Protein AF-A0A163HWD5-F1 (afdb_monomer_lite)

Structure (mmCIF, N/CA/C/O backbone):
data_AF-A0A163HWD5-F1
#
_entry.id   AF-A0A163HWD5-F1
#
loop_
_atom_site.group_PDB
_atom_site.id
_atom_site.type_symbol
_atom_site.label_atom_id
_atom_site.label_alt_id
_atom_site.label_comp_id
_atom_site.label_asym_id
_atom_site.label_entity_id
_atom_site.label_seq_id
_atom_site.pdbx_PDB_ins_code
_atom_site.Cartn_x
_atom_site.Cartn_y
_atom_site.Cartn_z
_atom_site.occupancy
_atom_site.B_iso_or_equiv
_atom_site.auth_seq_id
_atom_site.auth_comp_id
_atom_site.auth_asym_id
_atom_site.auth_atom_id
_atom_site.pdbx_PDB_model_num
ATOM 1 N N . MET A 1 1 ? 15.297 6.500 -14.686 1.00 64.69 1 MET A N 1
ATOM 2 C CA . MET A 1 1 ? 14.589 5.647 -13.718 1.00 64.69 1 MET A CA 1
ATOM 3 C C . MET A 1 1 ? 13.324 6.379 -13.311 1.00 64.69 1 MET A C 1
ATOM 5 O O . MET A 1 1 ? 13.388 7.573 -13.050 1.00 64.69 1 MET A O 1
ATOM 9 N N . THR A 1 2 ? 12.176 5.716 -13.345 1.00 70.69 2 THR A N 1
ATOM 10 C CA . THR A 1 2 ? 10.914 6.309 -12.884 1.00 70.69 2 THR A CA 1
ATOM 11 C C . THR A 1 2 ? 10.579 5.680 -11.541 1.00 70.69 2 THR A C 1
ATOM 13 O O . THR A 1 2 ? 10.682 4.465 -11.404 1.00 70.69 2 THR A O 1
ATOM 16 N N . THR A 1 3 ? 10.207 6.498 -10.564 1.00 83.88 3 THR A N 1
ATOM 17 C CA . THR A 1 3 ? 9.698 6.046 -9.265 1.00 83.88 3 THR A CA 1
ATOM 18 C C . THR A 1 3 ? 8.352 6.705 -9.025 1.00 83.88 3 THR A C 1
ATOM 20 O O . THR A 1 3 ? 8.144 7.859 -9.408 1.00 83.88 3 THR A O 1
ATOM 23 N N . ALA A 1 4 ? 7.437 5.996 -8.385 1.00 90.00 4 ALA A N 1
ATOM 24 C CA . ALA A 1 4 ? 6.153 6.561 -8.002 1.00 90.00 4 ALA A CA 1
ATOM 25 C C . ALA A 1 4 ? 5.852 6.217 -6.550 1.00 90.00 4 ALA A C 1
ATOM 27 O O . ALA A 1 4 ? 6.206 5.141 -6.090 1.00 90.00 4 ALA A O 1
ATOM 28 N N . THR A 1 5 ? 5.200 7.118 -5.839 1.00 92.56 5 THR A N 1
ATOM 29 C CA . THR A 1 5 ? 4.862 6.964 -4.431 1.00 92.56 5 THR A CA 1
ATOM 30 C C . THR A 1 5 ? 3.348 6.938 -4.301 1.00 92.56 5 THR A C 1
ATOM 32 O O . THR A 1 5 ? 2.638 7.788 -4.848 1.00 92.56 5 THR A O 1
ATOM 35 N N . LEU A 1 6 ? 2.850 5.944 -3.577 1.00 92.69 6 LEU A N 1
ATOM 36 C CA . LEU A 1 6 ? 1.472 5.860 -3.124 1.00 92.69 6 LEU A CA 1
ATOM 37 C C . LEU A 1 6 ? 1.414 6.265 -1.649 1.00 92.69 6 LEU A C 1
ATOM 39 O O . LEU A 1 6 ? 2.290 5.899 -0.865 1.00 92.69 6 LEU A O 1
ATOM 43 N N . LEU A 1 7 ? 0.365 6.980 -1.262 1.00 95.00 7 LEU A N 1
ATOM 44 C CA . LEU A 1 7 ? 0.040 7.265 0.129 1.00 95.00 7 LEU A CA 1
ATOM 45 C C . LEU A 1 7 ? -1.011 6.268 0.608 1.00 95.00 7 LEU A C 1
ATOM 47 O O . LEU A 1 7 ? -2.091 6.178 0.019 1.00 95.00 7 LEU A O 1
ATOM 51 N N . VAL A 1 8 ? -0.712 5.544 1.684 1.00 93.62 8 VAL A N 1
ATOM 52 C CA . VAL A 1 8 ? -1.658 4.651 2.356 1.00 93.62 8 VAL A CA 1
ATOM 53 C C . VAL A 1 8 ? -2.157 5.330 3.624 1.00 93.62 8 VAL A C 1
ATOM 55 O O . VAL A 1 8 ? -1.387 5.618 4.539 1.00 93.62 8 VAL A O 1
ATOM 58 N N . THR A 1 9 ? -3.455 5.602 3.664 1.00 91.75 9 THR A N 1
ATOM 59 C CA . THR A 1 9 ? -4.135 6.281 4.774 1.00 91.75 9 THR A CA 1
ATOM 60 C C . THR A 1 9 ? -4.899 5.313 5.669 1.00 91.75 9 THR A C 1
ATOM 62 O O . THR A 1 9 ? -5.069 5.588 6.855 1.00 91.75 9 THR A O 1
ATOM 65 N N . ASP A 1 10 ? -5.312 4.159 5.139 1.00 91.25 10 ASP A N 1
ATOM 66 C CA . ASP A 1 10 ? -5.922 3.086 5.926 1.00 91.25 10 ASP A CA 1
ATOM 67 C C . ASP A 1 10 ? -4.844 2.169 6.519 1.00 91.25 10 ASP A C 1
ATOM 69 O O . ASP A 1 10 ? -4.636 1.026 6.114 1.00 91.25 10 ASP A O 1
ATOM 73 N N . VAL A 1 11 ? -4.102 2.719 7.476 1.00 91.81 11 VAL A N 1
ATOM 74 C CA . VAL A 1 11 ? -2.973 2.029 8.114 1.00 91.81 11 VAL A CA 1
ATOM 75 C C . VAL A 1 11 ? -3.394 0.900 9.059 1.00 91.81 11 VAL A C 1
ATOM 77 O O . VAL A 1 11 ? -2.577 0.040 9.369 1.00 91.81 11 VAL A O 1
ATOM 80 N N . GLU A 1 12 ? -4.661 0.824 9.477 1.00 90.75 12 GLU A N 1
ATOM 81 C CA . GLU A 1 12 ? -5.161 -0.312 10.272 1.00 90.75 12 GLU A CA 1
ATOM 82 C C . GLU A 1 12 ? -5.215 -1.616 9.459 1.00 90.75 12 GLU A C 1
ATOM 84 O O . GLU A 1 12 ? -5.108 -2.704 10.037 1.00 90.75 12 GLU A O 1
ATOM 89 N N . ASN A 1 13 ? -5.346 -1.490 8.133 1.00 91.62 13 ASN A N 1
ATOM 90 C CA . ASN A 1 13 ? -5.358 -2.580 7.157 1.00 91.62 13 ASN A CA 1
ATOM 91 C C . ASN A 1 13 ? -4.086 -2.590 6.289 1.00 91.62 13 ASN A C 1
ATOM 93 O O . ASN A 1 13 ? -4.083 -3.156 5.194 1.00 91.62 13 ASN A O 1
ATOM 97 N N . LEU A 1 14 ? -2.997 -1.974 6.772 1.00 93.12 14 LEU A N 1
ATOM 98 C CA . LEU A 1 14 ? -1.777 -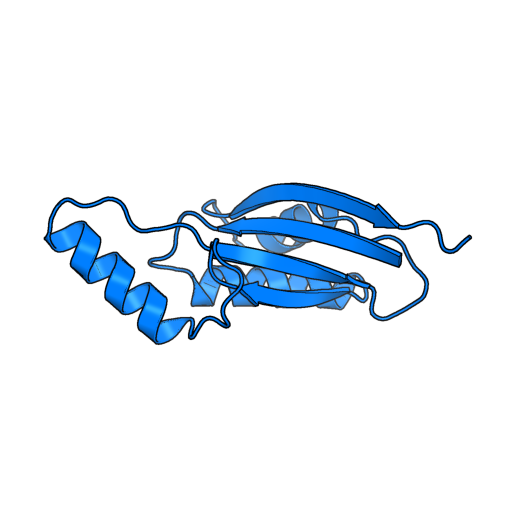1.749 5.992 1.00 93.12 14 LEU A CA 1
ATOM 99 C C . LEU A 1 14 ? -1.248 -3.025 5.327 1.00 93.12 14 LEU A C 1
ATOM 101 O O . LEU A 1 14 ? -0.955 -3.004 4.135 1.00 93.12 14 LEU A O 1
ATOM 105 N N . GLY A 1 15 ? -1.181 -4.136 6.063 1.00 93.12 15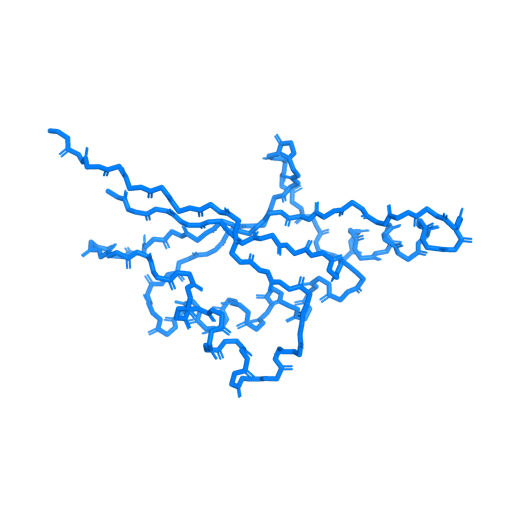 GLY A N 1
ATOM 106 C CA . GLY A 1 15 ? -0.656 -5.393 5.524 1.00 93.12 15 GLY A CA 1
ATOM 107 C C . GLY A 1 15 ? -1.480 -5.962 4.365 1.00 93.12 15 GLY A C 1
ATOM 108 O O . GLY A 1 15 ? -0.922 -6.433 3.375 1.00 93.12 15 GLY A O 1
ATOM 109 N N . GLU A 1 16 ? -2.812 -5.869 4.429 1.00 94.69 16 GLU A N 1
ATOM 110 C CA . GLU A 1 16 ? -3.682 -6.303 3.328 1.00 94.69 16 GLU A CA 1
ATOM 111 C C . GLU A 1 16 ? -3.492 -5.405 2.101 1.00 94.69 16 GLU A C 1
ATOM 113 O O . GLU A 1 16 ? -3.321 -5.891 0.981 1.00 94.69 16 GLU A O 1
ATOM 118 N N . ILE A 1 17 ? -3.447 -4.088 2.314 1.00 94.69 17 ILE A N 1
ATOM 119 C CA . ILE A 1 17 ? -3.237 -3.109 1.245 1.00 94.69 17 ILE A CA 1
ATOM 120 C C . ILE A 1 17 ? -1.884 -3.339 0.566 1.00 94.69 17 ILE A C 1
ATOM 122 O O . ILE A 1 17 ? -1.822 -3.418 -0.662 1.00 94.69 17 ILE A O 1
ATOM 126 N N . VAL A 1 18 ? -0.807 -3.498 1.340 1.00 95.50 18 VAL A N 1
ATOM 127 C CA . VAL A 1 18 ? 0.538 -3.749 0.805 1.00 95.50 18 VAL A CA 1
ATOM 128 C C . VAL A 1 18 ? 0.593 -5.077 0.057 1.00 95.50 18 VAL A C 1
ATOM 130 O O . VAL A 1 18 ? 1.191 -5.126 -1.016 1.00 95.50 18 VAL A O 1
ATOM 133 N N . ALA A 1 19 ? -0.063 -6.132 0.544 1.00 96.06 19 ALA A N 1
ATOM 134 C CA . ALA A 1 19 ? -0.129 -7.407 -0.167 1.00 96.06 19 ALA A CA 1
ATOM 135 C C . ALA A 1 19 ? -0.804 -7.270 -1.545 1.00 96.06 19 ALA A C 1
ATOM 137 O O . ALA A 1 19 ? -0.275 -7.765 -2.546 1.00 96.06 19 ALA A O 1
ATOM 138 N N . LEU A 1 20 ? -1.927 -6.548 -1.623 1.00 96.56 20 LEU A N 1
ATOM 139 C CA . LEU A 1 20 ? -2.638 -6.289 -2.881 1.00 96.56 20 LEU A CA 1
ATOM 140 C C . LEU A 1 20 ? -1.804 -5.435 -3.847 1.00 96.56 20 LEU A C 1
ATOM 142 O O . LEU A 1 20 ? -1.737 -5.740 -5.040 1.00 96.56 20 LEU A O 1
ATOM 146 N N . LEU A 1 21 ? -1.144 -4.393 -3.334 1.00 95.81 21 LEU A N 1
ATOM 147 C CA . LEU A 1 21 ? -0.250 -3.534 -4.114 1.00 95.81 21 LEU A CA 1
ATOM 148 C C . LEU A 1 21 ? 0.971 -4.304 -4.621 1.00 95.81 21 LEU A C 1
ATOM 150 O O . LEU A 1 21 ? 1.326 -4.166 -5.787 1.00 95.81 21 LEU A O 1
ATOM 154 N N . ARG A 1 22 ? 1.587 -5.145 -3.784 1.00 96.25 22 ARG A N 1
ATOM 155 C CA . ARG A 1 22 ? 2.744 -5.973 -4.149 1.00 96.25 22 ARG A CA 1
ATOM 156 C C . ARG A 1 22 ? 2.383 -6.973 -5.245 1.00 96.25 22 ARG A C 1
ATOM 158 O O . ARG A 1 22 ? 3.138 -7.111 -6.201 1.00 96.25 22 ARG A O 1
ATOM 165 N N . ALA A 1 23 ? 1.222 -7.619 -5.143 1.00 96.56 23 ALA A N 1
ATOM 166 C CA . ALA A 1 23 ? 0.736 -8.525 -6.181 1.00 96.56 23 ALA A CA 1
ATOM 167 C C . ALA A 1 23 ? 0.505 -7.800 -7.517 1.00 96.56 23 ALA A C 1
ATOM 169 O O . ALA A 1 23 ? 0.907 -8.302 -8.561 1.00 96.56 23 ALA A O 1
ATOM 170 N N . ALA A 1 24 ? -0.101 -6.609 -7.490 1.00 95.88 24 ALA A N 1
ATOM 171 C CA . ALA A 1 24 ? -0.326 -5.809 -8.693 1.00 95.88 24 ALA A CA 1
ATOM 172 C C . ALA A 1 24 ? 0.975 -5.244 -9.291 1.00 95.88 24 ALA A C 1
ATOM 174 O O . ALA A 1 24 ? 1.125 -5.200 -10.508 1.00 95.88 24 ALA A O 1
ATOM 175 N N . ALA A 1 25 ? 1.924 -4.830 -8.450 1.00 94.25 25 ALA A N 1
ATOM 176 C CA . ALA A 1 25 ? 3.229 -4.339 -8.881 1.00 94.25 25 ALA A CA 1
ATOM 177 C C . ALA A 1 25 ? 4.059 -5.442 -9.555 1.00 94.25 25 ALA A C 1
ATOM 179 O O . ALA A 1 25 ? 4.670 -5.187 -10.589 1.00 94.25 25 ALA A O 1
ATOM 180 N N . ALA A 1 26 ? 4.017 -6.672 -9.033 1.00 93.56 26 ALA A N 1
ATOM 181 C CA . ALA A 1 26 ? 4.729 -7.809 -9.612 1.00 93.56 26 ALA A CA 1
ATOM 182 C C . ALA A 1 26 ? 4.281 -8.129 -11.052 1.00 93.56 26 ALA A C 1
ATOM 184 O O . ALA A 1 26 ? 5.111 -8.474 -11.886 1.00 93.56 26 ALA A O 1
ATOM 185 N N . GLU A 1 27 ? 2.995 -7.962 -11.379 1.00 93.69 27 GLU A N 1
ATOM 186 C CA . GLU A 1 27 ? 2.494 -8.132 -12.757 1.00 93.69 27 GLU A CA 1
ATOM 187 C C . GLU A 1 27 ? 3.020 -7.080 -13.736 1.00 93.69 27 GLU A C 1
ATOM 189 O O . GLU A 1 27 ? 3.009 -7.294 -14.946 1.00 93.69 27 GLU A O 1
ATOM 194 N N . LEU A 1 28 ? 3.456 -5.937 -13.209 1.00 91.56 28 LEU A N 1
ATOM 195 C CA . LEU A 1 28 ? 3.974 -4.804 -13.968 1.00 91.56 28 LEU A CA 1
ATOM 196 C C . LEU A 1 28 ? 5.499 -4.702 -13.874 1.00 91.56 28 LEU A C 1
ATOM 198 O O . LEU A 1 28 ? 6.056 -3.653 -14.193 1.00 91.56 28 LEU A O 1
ATOM 202 N N . ASP A 1 29 ? 6.162 -5.764 -13.408 1.00 92.19 29 ASP A N 1
ATOM 203 C CA . ASP A 1 29 ? 7.612 -5.813 -13.208 1.00 92.19 29 ASP A CA 1
ATOM 204 C C . ASP A 1 29 ? 8.133 -4.649 -12.337 1.00 92.19 29 ASP A C 1
ATOM 206 O O . ASP A 1 29 ? 9.157 -4.013 -12.598 1.00 92.19 29 ASP A O 1
ATOM 210 N N . CYS A 1 30 ? 7.367 -4.329 -11.291 1.00 93.06 30 CYS A N 1
ATOM 211 C CA . CYS A 1 30 ? 7.667 -3.290 -10.315 1.00 93.06 30 CYS A CA 1
ATOM 212 C C . CYS A 1 30 ? 7.911 -3.902 -8.928 1.00 93.06 30 CYS A C 1
ATOM 214 O O . CYS A 1 30 ? 7.170 -4.771 -8.467 1.00 93.06 30 CYS A O 1
ATOM 216 N N . GLY A 1 31 ? 8.927 -3.396 -8.232 1.00 93.38 31 GLY A N 1
ATOM 217 C CA . GLY A 1 31 ? 9.146 -3.617 -6.809 1.00 93.38 31 GLY A CA 1
ATOM 218 C C . GLY A 1 31 ? 8.470 -2.536 -5.965 1.00 93.38 31 GLY A C 1
ATOM 219 O O . GLY A 1 31 ? 8.111 -1.465 -6.466 1.00 93.38 31 GLY A O 1
ATOM 220 N N . LEU A 1 32 ? 8.305 -2.813 -4.667 1.00 94.00 32 LEU A N 1
ATOM 221 C CA . LEU A 1 32 ? 7.764 -1.851 -3.707 1.00 94.00 32 LEU A CA 1
ATOM 222 C C . LEU A 1 32 ? 8.532 -1.832 -2.383 1.00 94.00 32 LEU A C 1
ATOM 224 O O . LEU A 1 32 ? 9.026 -2.862 -1.925 1.00 94.00 32 LEU A O 1
ATOM 228 N N . THR A 1 33 ? 8.585 -0.660 -1.759 1.00 94.12 33 THR A N 1
ATOM 229 C CA . THR A 1 33 ? 9.131 -0.438 -0.414 1.00 94.12 33 THR A CA 1
ATOM 230 C C . THR A 1 33 ? 8.129 0.375 0.399 1.00 94.12 33 THR A C 1
ATOM 232 O O . THR A 1 33 ? 7.543 1.319 -0.124 1.00 94.12 33 THR A O 1
ATOM 235 N N . VAL A 1 34 ? 7.913 0.018 1.664 1.00 94.75 34 VAL A N 1
ATOM 236 C CA . VAL A 1 34 ? 6.976 0.714 2.560 1.00 94.75 34 VAL A CA 1
ATOM 237 C C . VAL A 1 34 ? 7.778 1.536 3.558 1.00 94.75 34 VAL A C 1
ATOM 239 O O . VAL A 1 34 ? 8.689 1.006 4.190 1.00 94.75 34 VAL A O 1
ATOM 242 N N . ARG A 1 35 ? 7.463 2.826 3.682 1.00 95.00 35 ARG A N 1
ATOM 243 C CA . ARG A 1 35 ? 8.194 3.769 4.530 1.00 95.00 35 ARG A CA 1
ATOM 244 C C . ARG A 1 35 ? 7.270 4.716 5.280 1.00 95.00 35 ARG A C 1
ATOM 246 O O . ARG A 1 35 ? 6.160 5.011 4.838 1.00 95.00 35 ARG A O 1
ATOM 253 N N . THR A 1 36 ? 7.732 5.242 6.407 1.00 92.75 36 THR A N 1
ATOM 254 C CA . THR A 1 36 ? 7.050 6.337 7.107 1.00 92.75 36 THR A CA 1
ATOM 255 C C . THR A 1 36 ? 7.081 7.608 6.247 1.00 92.75 36 THR A C 1
ATOM 257 O O . THR A 1 36 ? 7.832 7.712 5.274 1.00 92.75 36 THR A O 1
ATOM 260 N N . LEU A 1 37 ? 6.305 8.635 6.614 1.00 89.25 37 LEU A N 1
ATOM 261 C CA . LEU A 1 37 ? 6.396 9.944 5.944 1.00 89.25 37 LEU A CA 1
ATOM 262 C C . LEU A 1 37 ? 7.801 10.563 6.032 1.00 89.25 37 LEU A C 1
ATOM 264 O O . LEU A 1 37 ? 8.179 11.311 5.126 1.00 89.25 37 LEU A O 1
ATOM 268 N N . ALA A 1 38 ? 8.543 10.238 7.099 1.00 89.88 38 ALA A N 1
ATOM 269 C CA . ALA A 1 38 ? 9.917 10.668 7.343 1.00 89.88 38 ALA A CA 1
ATOM 270 C C . ALA A 1 38 ? 10.962 9.835 6.575 1.00 89.88 38 ALA A C 1
ATOM 272 O O . ALA A 1 38 ? 12.091 10.292 6.413 1.00 89.88 38 ALA A O 1
ATOM 273 N N . GLY A 1 39 ? 10.573 8.676 6.031 1.00 89.44 39 GLY A N 1
ATOM 274 C CA . GLY A 1 39 ? 11.425 7.824 5.199 1.00 89.44 39 GLY A CA 1
ATOM 275 C C . GLY A 1 39 ? 12.028 6.613 5.912 1.00 89.44 39 GLY A C 1
ATOM 276 O O . GLY A 1 39 ? 12.867 5.945 5.313 1.00 89.44 39 GLY A O 1
ATOM 277 N N . ASP A 1 40 ? 11.607 6.319 7.142 1.00 93.31 40 ASP A N 1
ATOM 278 C CA . ASP A 1 40 ? 12.046 5.137 7.892 1.00 93.31 40 ASP A CA 1
ATOM 279 C C . ASP A 1 40 ? 11.349 3.870 7.390 1.00 93.31 40 ASP A C 1
ATOM 281 O O . ASP A 1 40 ? 10.203 3.933 6.934 1.00 93.31 40 ASP A O 1
ATOM 285 N N . ASP A 1 41 ? 12.015 2.722 7.507 1.00 91.56 41 ASP A N 1
ATOM 286 C CA . ASP A 1 41 ? 11.404 1.423 7.228 1.00 91.56 41 ASP A CA 1
ATOM 287 C C . ASP A 1 41 ? 10.225 1.146 8.168 1.00 91.56 41 ASP A C 1
ATOM 289 O O . ASP A 1 41 ? 10.232 1.496 9.351 1.00 91.56 41 ASP A O 1
ATOM 293 N N . VAL A 1 42 ? 9.195 0.510 7.614 1.00 93.00 42 VAL A N 1
ATOM 294 C CA . VAL A 1 42 ? 7.937 0.234 8.308 1.00 93.00 42 VAL A CA 1
ATOM 295 C C . VAL A 1 42 ? 7.781 -1.260 8.546 1.00 93.00 42 VAL A C 1
ATOM 297 O O . VAL A 1 42 ? 7.750 -2.045 7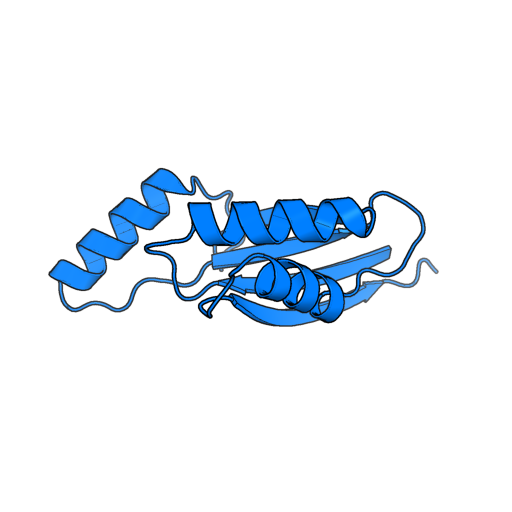.600 1.00 93.00 42 VAL A O 1
ATOM 300 N N . ASP A 1 43 ? 7.577 -1.638 9.808 1.00 93.75 43 ASP A N 1
ATOM 301 C CA . ASP A 1 43 ? 6.939 -2.909 10.141 1.00 93.75 43 ASP A CA 1
ATOM 302 C C . ASP A 1 43 ? 5.417 -2.748 10.001 1.00 93.75 43 ASP A C 1
ATOM 304 O O . ASP A 1 43 ? 4.775 -1.954 10.702 1.00 93.75 43 ASP A O 1
ATOM 308 N N . GLU A 1 44 ? 4.841 -3.476 9.043 1.00 91.06 44 GLU A N 1
ATOM 309 C CA . GLU A 1 44 ? 3.422 -3.382 8.693 1.00 91.06 44 GLU A CA 1
ATOM 310 C C . GLU A 1 44 ? 2.510 -3.779 9.872 1.00 91.06 44 GLU A C 1
ATOM 312 O O . GLU A 1 44 ? 1.455 -3.168 10.072 1.00 91.06 44 GLU A O 1
ATOM 317 N N . ALA A 1 45 ? 2.915 -4.768 10.678 1.00 91.69 45 ALA A N 1
ATOM 318 C CA . ALA A 1 45 ? 2.126 -5.277 11.796 1.00 91.69 45 ALA A CA 1
ATOM 319 C C . ALA A 1 45 ? 2.190 -4.335 13.005 1.00 91.69 45 ALA A C 1
ATOM 321 O O . ALA A 1 45 ? 1.154 -4.042 13.614 1.00 91.69 45 ALA A O 1
ATOM 322 N N . GLU A 1 46 ? 3.379 -3.821 13.329 1.00 92.69 46 GLU A N 1
ATOM 323 C CA . GLU A 1 46 ? 3.551 -2.824 14.388 1.00 92.69 46 GLU A CA 1
ATOM 324 C C . GLU A 1 46 ? 2.787 -1.538 14.057 1.00 92.69 46 GLU A C 1
ATOM 326 O O . GLU A 1 46 ? 2.062 -1.004 14.901 1.00 92.69 46 GLU A O 1
ATOM 331 N N . THR A 1 47 ? 2.866 -1.084 12.806 1.00 92.88 47 THR A N 1
ATOM 332 C CA . THR A 1 47 ? 2.182 0.132 12.347 1.00 92.88 47 THR A CA 1
ATOM 333 C C . THR A 1 47 ? 0.666 -0.021 12.393 1.00 92.88 47 THR A C 1
ATOM 335 O O . THR A 1 47 ? -0.025 0.872 12.889 1.00 92.88 47 THR A O 1
ATOM 338 N N . ALA A 1 48 ? 0.130 -1.169 11.968 1.00 92.44 48 ALA A N 1
ATOM 339 C CA . ALA A 1 48 ? -1.299 -1.446 12.087 1.00 92.44 48 ALA A CA 1
ATOM 340 C C . ALA A 1 48 ? -1.759 -1.486 13.555 1.00 92.44 48 ALA A C 1
ATOM 342 O O . ALA A 1 48 ? -2.825 -0.965 13.894 1.00 92.44 48 ALA A O 1
ATOM 343 N N . ALA A 1 49 ? -0.951 -2.055 14.456 1.00 92.62 49 ALA A N 1
ATOM 344 C CA . ALA A 1 49 ? -1.245 -2.053 15.888 1.00 92.62 49 ALA A CA 1
ATOM 345 C C . ALA A 1 49 ? -1.198 -0.636 16.490 1.00 92.62 49 ALA A C 1
ATOM 347 O O . ALA A 1 49 ? -2.057 -0.284 17.304 1.00 92.62 49 ALA A O 1
ATOM 348 N N . ALA A 1 50 ? -0.234 0.192 16.081 1.00 90.88 50 ALA A N 1
ATOM 349 C CA . ALA A 1 50 ? -0.132 1.588 16.497 1.00 90.88 50 ALA A CA 1
ATOM 350 C C . ALA A 1 50 ? -1.329 2.419 16.005 1.00 90.88 50 ALA A C 1
ATOM 352 O O . ALA A 1 50 ? -1.922 3.156 16.794 1.00 90.88 50 ALA A O 1
ATOM 353 N N . ALA A 1 51 ? -1.751 2.229 14.751 1.00 90.56 51 ALA A N 1
ATOM 354 C CA . ALA A 1 51 ? -2.922 2.888 14.177 1.00 90.56 51 ALA A CA 1
ATOM 355 C C . ALA A 1 51 ? -4.206 2.591 14.968 1.00 90.56 51 ALA A C 1
ATOM 357 O O . ALA A 1 51 ? -4.958 3.512 15.296 1.00 90.56 51 ALA A O 1
ATOM 358 N N . ARG A 1 52 ? -4.416 1.325 15.359 1.00 90.69 52 ARG A N 1
ATOM 359 C CA . ARG A 1 52 ? -5.554 0.925 16.206 1.00 90.69 52 ARG A CA 1
ATOM 360 C C . ARG A 1 52 ? -5.528 1.637 17.561 1.00 90.69 52 ARG A C 1
ATOM 362 O O . ARG A 1 52 ? -6.539 2.195 17.984 1.00 90.69 52 ARG A O 1
ATOM 369 N N . ARG A 1 53 ? -4.359 1.703 18.211 1.00 92.25 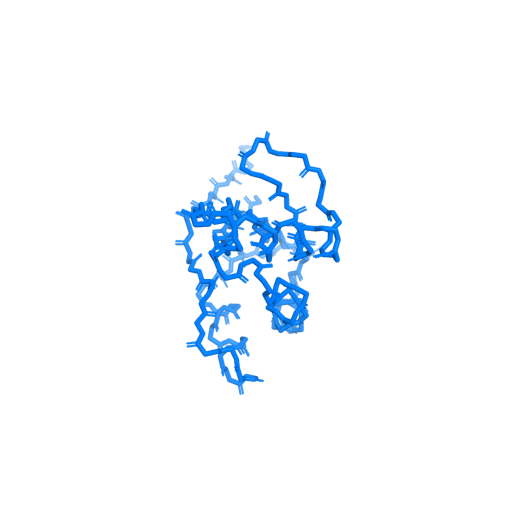53 ARG A N 1
ATOM 370 C CA . ARG A 1 53 ? -4.180 2.425 19.488 1.00 92.25 53 ARG A CA 1
ATOM 371 C C . ARG A 1 53 ? -4.436 3.924 19.354 1.00 92.25 53 ARG A C 1
ATOM 373 O O . ARG A 1 53 ? -5.009 4.531 20.257 1.00 92.25 53 ARG A O 1
ATOM 380 N N . ASP A 1 54 ? -4.008 4.545 18.258 1.00 92.00 54 ASP A N 1
ATOM 381 C CA . ASP A 1 54 ? -4.282 5.962 18.012 1.00 92.00 54 ASP A CA 1
ATOM 382 C C . ASP A 1 54 ? -5.783 6.209 17.831 1.00 92.00 54 ASP A C 1
ATOM 384 O O . ASP A 1 54 ? -6.325 7.129 18.449 1.00 92.00 54 ASP A O 1
ATOM 388 N N . ARG A 1 55 ? -6.482 5.334 17.101 1.00 87.75 55 ARG A N 1
ATOM 389 C CA . ARG A 1 55 ? -7.939 5.406 16.941 1.00 87.75 55 ARG A CA 1
ATOM 390 C C . ARG A 1 55 ? -8.679 5.261 18.272 1.00 87.75 55 ARG A C 1
ATOM 392 O O . ARG A 1 55 ? -9.577 6.056 18.554 1.00 87.75 55 ARG A O 1
ATOM 399 N N . GLU A 1 56 ? -8.273 4.317 19.122 1.00 91.62 56 GLU A N 1
ATOM 400 C CA . GLU A 1 56 ? -8.790 4.166 20.495 1.00 91.62 56 GLU A CA 1
ATOM 401 C C . GLU A 1 56 ? -8.600 5.447 21.322 1.00 91.62 56 GLU A C 1
ATOM 403 O O . GLU A 1 56 ? -9.469 5.841 22.103 1.00 91.62 56 GLU A O 1
ATOM 408 N N . ARG A 1 57 ? -7.488 6.155 21.096 1.00 93.44 57 ARG A N 1
ATOM 409 C CA . ARG A 1 57 ? -7.170 7.452 21.712 1.00 93.44 57 ARG A CA 1
ATOM 410 C C . ARG A 1 57 ? -7.824 8.646 21.008 1.00 93.44 57 ARG A C 1
ATOM 412 O O . ARG A 1 57 ? -7.519 9.784 21.361 1.00 93.44 57 ARG A O 1
ATOM 419 N N . LYS A 1 58 ? -8.720 8.415 20.039 1.00 91.44 58 LYS A N 1
ATOM 420 C CA . LYS A 1 58 ? -9.369 9.442 19.198 1.00 91.44 58 LYS A CA 1
ATOM 421 C C . LYS A 1 58 ? -8.371 10.324 18.433 1.00 91.44 58 LYS A C 1
ATOM 423 O O . LYS A 1 58 ? -8.651 11.488 18.154 1.00 91.44 58 LYS A O 1
ATOM 428 N N . ARG A 1 59 ? -7.202 9.776 18.104 1.00 90.94 59 ARG A N 1
ATOM 429 C CA . ARG A 1 59 ? -6.185 10.397 17.251 1.00 90.94 59 ARG A CA 1
ATOM 430 C C . ARG A 1 59 ? -6.296 9.819 15.846 1.00 90.94 59 ARG A C 1
ATOM 432 O 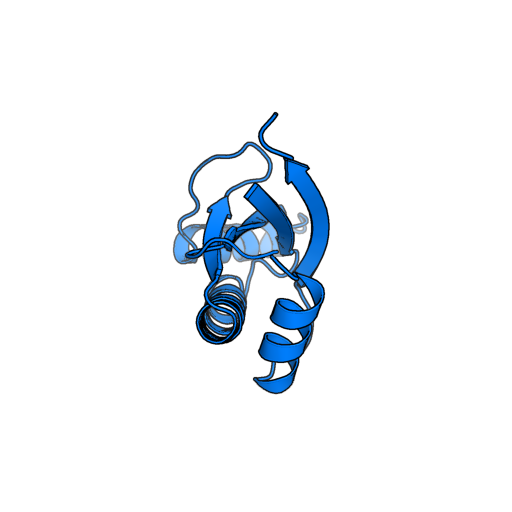O . ARG A 1 59 ? -6.713 8.677 15.664 1.00 90.94 59 ARG A O 1
ATOM 439 N N . LEU A 1 60 ? -5.933 10.624 14.853 1.00 87.19 60 LEU A N 1
ATOM 440 C CA . LEU A 1 60 ? -5.845 10.154 13.477 1.00 87.19 60 LEU A CA 1
ATOM 441 C C . LEU A 1 60 ? -4.545 9.359 13.303 1.00 87.19 60 LEU A C 1
ATOM 443 O O . LEU A 1 60 ? -3.489 9.881 13.671 1.00 87.19 60 LEU A O 1
ATOM 447 N N . PRO A 1 61 ? -4.606 8.137 12.750 1.00 88.25 61 PRO A N 1
ATOM 448 C CA . PRO A 1 61 ? -3.411 7.393 12.390 1.00 88.25 61 PRO A CA 1
ATOM 449 C C . PRO A 1 61 ? -2.552 8.154 11.375 1.00 88.25 61 PRO A C 1
ATOM 451 O O . PRO A 1 61 ? -3.071 8.859 10.507 1.00 88.25 61 PRO A O 1
ATOM 454 N N . ILE A 1 62 ? -1.233 8.001 11.480 1.00 90.00 62 ILE A N 1
ATOM 455 C CA . ILE A 1 62 ? -0.285 8.637 10.562 1.00 90.00 62 ILE A CA 1
ATOM 456 C C . ILE A 1 62 ? -0.219 7.806 9.269 1.00 90.00 62 ILE A C 1
ATOM 458 O O . ILE A 1 62 ? 0.031 6.604 9.355 1.00 90.00 62 ILE A O 1
ATOM 462 N N . PRO A 1 63 ? -0.417 8.409 8.082 1.00 92.38 63 PRO A N 1
ATOM 463 C CA . PRO A 1 63 ? -0.268 7.710 6.807 1.00 92.38 63 PRO A CA 1
ATOM 464 C C . PRO A 1 63 ? 1.153 7.182 6.574 1.00 92.38 63 PRO A C 1
ATOM 466 O O . PRO A 1 63 ? 2.123 7.723 7.105 1.00 92.38 63 PRO A O 1
ATOM 469 N N . VAL A 1 64 ? 1.289 6.185 5.700 1.00 93.94 64 VAL A N 1
ATOM 470 C CA . VAL A 1 64 ? 2.591 5.664 5.251 1.00 93.94 64 VAL A CA 1
ATOM 471 C C . VAL A 1 64 ? 2.760 5.810 3.744 1.00 93.94 64 VAL A C 1
ATOM 473 O O . VAL A 1 64 ? 1.786 5.878 2.993 1.00 93.94 64 VAL A O 1
ATOM 476 N N . LYS A 1 65 ? 4.013 5.864 3.299 1.00 94.62 65 LYS A N 1
ATOM 477 C CA . LYS A 1 65 ? 4.400 5.904 1.891 1.00 94.62 65 LYS A CA 1
ATOM 478 C C . LYS A 1 65 ? 4.705 4.505 1.390 1.00 94.62 65 LYS A C 1
ATOM 480 O O . LYS A 1 65 ? 5.323 3.696 2.076 1.00 94.62 65 LYS A O 1
ATOM 485 N N . VAL A 1 66 ? 4.304 4.247 0.158 1.00 94.75 66 VAL A N 1
ATOM 486 C CA . VAL A 1 66 ? 4.649 3.043 -0.583 1.00 94.75 66 VAL A CA 1
ATOM 487 C C . VAL A 1 66 ? 5.341 3.478 -1.862 1.00 94.75 66 VAL A C 1
ATOM 489 O O . VAL A 1 66 ? 4.712 4.011 -2.772 1.00 94.75 66 VAL A O 1
ATOM 492 N N . ASP A 1 67 ? 6.647 3.265 -1.920 1.00 93.62 67 ASP A N 1
ATOM 493 C CA . ASP A 1 67 ? 7.480 3.641 -3.050 1.00 93.62 67 ASP A CA 1
ATOM 494 C C . ASP A 1 67 ? 7.604 2.484 -4.035 1.00 93.62 67 ASP A C 1
ATOM 496 O O . ASP A 1 67 ? 8.101 1.407 -3.709 1.00 93.62 67 ASP A O 1
ATOM 500 N N . LEU A 1 68 ? 7.170 2.733 -5.261 1.00 93.81 68 LEU A N 1
ATOM 501 C CA . LEU A 1 68 ? 7.247 1.844 -6.405 1.00 93.81 68 LEU A CA 1
ATOM 502 C C . LEU A 1 68 ? 8.499 2.157 -7.225 1.00 93.81 68 LEU A C 1
ATOM 504 O O . LEU A 1 68 ? 8.790 3.318 -7.543 1.00 93.81 68 LEU A O 1
ATOM 508 N N . HIS A 1 69 ? 9.209 1.107 -7.621 1.00 91.56 69 HIS A N 1
ATOM 509 C CA . HIS A 1 69 ? 10.387 1.187 -8.479 1.00 91.56 69 HIS A CA 1
ATOM 510 C C . HIS A 1 69 ? 10.336 0.102 -9.555 1.00 91.56 69 HIS A C 1
ATOM 512 O O . HIS A 1 69 ? 9.898 -1.014 -9.294 1.00 91.56 69 HIS A O 1
ATOM 518 N N . ALA A 1 70 ? 10.778 0.422 -10.770 1.00 90.00 70 ALA A N 1
ATOM 519 C CA . ALA A 1 70 ? 10.842 -0.560 -11.848 1.00 90.00 70 ALA A CA 1
ATOM 520 C C . ALA A 1 70 ? 11.964 -1.577 -11.577 1.00 90.00 70 ALA A C 1
ATOM 522 O O . ALA A 1 70 ? 13.048 -1.184 -11.134 1.00 90.00 70 ALA A 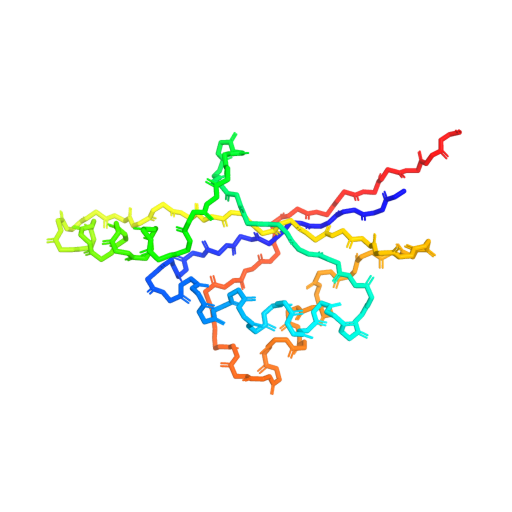O 1
ATOM 523 N N . LEU A 1 71 ? 11.702 -2.860 -11.839 1.00 88.31 71 LEU A N 1
ATOM 524 C CA . LEU A 1 71 ? 12.706 -3.930 -11.760 1.00 88.31 71 LEU A CA 1
ATOM 525 C C . LEU A 1 71 ? 13.517 -4.045 -13.060 1.00 88.31 71 LEU A C 1
ATOM 527 O O . LEU A 1 71 ? 14.690 -4.413 -13.016 1.00 88.31 71 LEU A O 1
ATOM 531 N N . SER A 1 72 ? 12.925 -3.646 -14.187 1.00 84.94 72 SER A N 1
ATOM 532 C CA . SER A 1 72 ? 13.583 -3.514 -15.493 1.00 84.94 72 SER A CA 1
ATOM 533 C C . SER A 1 72 ? 13.645 -2.057 -15.968 1.00 84.94 72 SER A C 1
ATOM 535 O O . SER A 1 72 ? 13.067 -1.154 -15.357 1.00 84.94 72 SER A O 1
ATOM 537 N N . ASP A 1 73 ? 14.332 -1.805 -17.088 1.00 75.12 73 ASP A N 1
ATOM 538 C CA . ASP A 1 73 ? 14.321 -0.502 -17.767 1.00 75.12 73 ASP A CA 1
ATOM 539 C C . ASP A 1 73 ? 12.925 -0.218 -18.358 1.00 75.12 73 ASP A C 1
ATOM 541 O O . ASP A 1 73 ? 12.639 -0.463 -19.529 1.00 75.12 73 ASP A O 1
ATOM 545 N N . GLY A 1 74 ? 12.032 0.297 -17.512 1.00 77.69 74 GLY A N 1
ATOM 546 C CA . GLY A 1 74 ? 10.655 0.636 -17.851 1.00 77.69 74 GLY A CA 1
ATOM 547 C C . GLY A 1 74 ? 10.079 1.737 -16.951 1.00 77.69 74 GLY A C 1
ATOM 548 O O . GLY A 1 74 ? 10.633 2.050 -15.891 1.00 77.69 74 GLY A O 1
ATOM 549 N N . PRO A 1 75 ? 8.989 2.400 -17.378 1.00 83.31 75 PRO A N 1
ATOM 550 C CA . PRO A 1 75 ? 8.298 3.375 -16.549 1.00 83.31 75 PRO A CA 1
ATOM 551 C C . PRO A 1 75 ? 7.466 2.682 -15.461 1.00 83.31 75 PRO A C 1
ATOM 553 O O . PRO A 1 75 ? 6.802 1.685 -15.719 1.00 83.31 75 PRO A O 1
ATOM 556 N N . VAL A 1 76 ? 7.436 3.266 -14.263 1.00 88.94 76 VAL A N 1
ATOM 557 C CA . VAL A 1 76 ? 6.499 2.871 -13.204 1.00 88.94 76 VAL A CA 1
ATOM 558 C C . VAL A 1 76 ? 5.171 3.594 -13.421 1.00 88.94 76 VAL A C 1
ATOM 560 O O . VAL A 1 76 ? 5.140 4.827 -13.436 1.00 88.94 76 VAL A O 1
ATOM 563 N N . ASP A 1 77 ? 4.083 2.837 -13.562 1.00 90.44 77 ASP A N 1
ATOM 564 C CA . ASP A 1 77 ? 2.712 3.356 -13.635 1.00 90.44 77 ASP A CA 1
ATOM 565 C C . ASP A 1 77 ? 1.954 3.039 -12.333 1.00 90.44 77 ASP A C 1
ATOM 567 O O . ASP A 1 77 ? 1.386 1.960 -12.155 1.00 90.44 77 ASP A O 1
ATOM 571 N N . ALA A 1 78 ? 1.948 4.002 -11.408 1.00 91.31 78 ALA A N 1
ATOM 572 C CA . ALA A 1 78 ? 1.249 3.888 -10.127 1.00 91.31 78 ALA A CA 1
ATOM 573 C C . ALA A 1 78 ? -0.272 3.723 -10.271 1.00 91.31 78 ALA A C 1
ATOM 575 O O . ALA A 1 78 ? -0.895 3.028 -9.467 1.00 91.31 78 ALA A O 1
ATOM 576 N N . GLU A 1 79 ? -0.875 4.317 -11.302 1.00 92.75 79 GLU A N 1
ATOM 577 C CA . GLU A 1 79 ? -2.308 4.176 -11.566 1.00 92.75 79 GLU A CA 1
ATOM 578 C C . GLU A 1 79 ? -2.628 2.760 -12.047 1.00 92.75 79 GLU A C 1
ATOM 580 O O . GLU A 1 79 ? -3.631 2.175 -11.637 1.00 92.75 79 GLU A O 1
ATOM 585 N N . ALA A 1 80 ? -1.765 2.166 -12.877 1.00 93.56 80 ALA A N 1
ATOM 586 C CA . ALA A 1 80 ? -1.900 0.766 -13.267 1.00 93.56 80 ALA A CA 1
ATOM 587 C C . ALA A 1 80 ? -1.772 -0.180 -12.063 1.00 93.56 80 ALA A C 1
ATOM 589 O O . ALA A 1 80 ? -2.604 -1.080 -11.929 1.00 93.56 80 ALA A O 1
ATOM 590 N N . VAL A 1 81 ? -0.821 0.066 -11.153 1.00 94.56 81 VAL A N 1
ATOM 591 C CA . VAL A 1 81 ? -0.695 -0.697 -9.896 1.00 94.56 81 VAL A CA 1
ATOM 592 C C . VAL A 1 81 ? -1.972 -0.578 -9.057 1.00 94.56 81 VAL A C 1
ATOM 594 O O . VAL A 1 81 ? -2.526 -1.593 -8.634 1.00 94.56 81 VAL A O 1
ATOM 597 N N . LEU A 1 82 ? -2.507 0.634 -8.863 1.00 93.94 82 LEU A N 1
ATOM 598 C CA . LEU A 1 82 ? -3.755 0.833 -8.117 1.00 93.94 82 LEU A CA 1
ATOM 599 C C . LEU A 1 82 ? -4.954 0.160 -8.790 1.00 93.94 82 LEU A C 1
ATOM 601 O O . LEU A 1 82 ? -5.774 -0.449 -8.102 1.00 93.94 82 LEU A O 1
ATOM 605 N N . ARG A 1 83 ? -5.073 0.232 -10.121 1.00 95.25 83 ARG A N 1
ATOM 606 C CA . ARG A 1 83 ? -6.120 -0.486 -10.866 1.00 95.25 83 ARG A CA 1
ATOM 607 C C . ARG A 1 83 ? -6.001 -1.997 -10.670 1.00 95.25 83 ARG A C 1
ATOM 609 O O . ARG A 1 83 ? -7.009 -2.642 -10.386 1.00 95.25 83 ARG A O 1
ATOM 616 N N . GLY A 1 84 ? -4.788 -2.543 -10.757 1.00 95.62 84 GLY A N 1
ATOM 617 C CA . GLY A 1 84 ? -4.514 -3.961 -10.521 1.00 95.62 84 GLY A CA 1
ATOM 618 C C . GLY A 1 84 ? -4.833 -4.400 -9.090 1.00 95.62 84 GLY A C 1
ATOM 619 O O . GLY A 1 84 ? -5.385 -5.481 -8.893 1.00 95.62 84 GLY A O 1
ATOM 620 N N . ALA A 1 85 ? -4.555 -3.559 -8.092 1.00 94.94 85 ALA A N 1
ATOM 621 C CA . ALA A 1 85 ? -4.905 -3.828 -6.698 1.00 94.94 85 ALA A CA 1
ATOM 622 C C . ALA A 1 85 ? -6.425 -3.738 -6.459 1.00 94.94 85 ALA A C 1
ATOM 624 O O . ALA A 1 85 ? -6.999 -4.574 -5.763 1.00 94.94 85 ALA A O 1
ATOM 625 N N . ARG A 1 86 ? -7.116 -2.776 -7.087 1.00 95.00 86 ARG A N 1
ATOM 626 C CA . ARG A 1 86 ? -8.586 -2.643 -7.028 1.00 95.00 86 ARG A CA 1
ATOM 627 C C . ARG A 1 86 ? -9.301 -3.837 -7.646 1.00 95.00 86 ARG A C 1
ATOM 629 O O . ARG A 1 86 ? -10.255 -4.337 -7.058 1.00 95.00 86 ARG A O 1
ATOM 636 N N . ALA A 1 87 ? -8.803 -4.347 -8.772 1.00 95.56 87 ALA A N 1
ATOM 637 C CA . ALA A 1 87 ? -9.321 -5.569 -9.390 1.00 95.56 87 ALA A CA 1
ATOM 638 C C . ALA A 1 87 ? -9.220 -6.797 -8.462 1.00 95.56 87 ALA A C 1
ATOM 640 O O . ALA A 1 87 ? -9.993 -7.741 -8.603 1.00 95.56 87 ALA A O 1
ATOM 641 N N . ARG A 1 88 ? -8.306 -6.763 -7.485 1.00 94.06 88 ARG A N 1
ATOM 642 C CA . ARG A 1 88 ? -8.095 -7.807 -6.469 1.00 94.06 88 ARG A CA 1
ATOM 643 C C . ARG A 1 88 ? -8.856 -7.574 -5.166 1.00 94.06 88 ARG A C 1
ATOM 645 O O . ARG A 1 88 ? -8.729 -8.372 -4.246 1.00 94.06 88 ARG A O 1
ATOM 652 N N . GLY A 1 89 ? -9.644 -6.505 -5.081 1.00 92.88 89 GLY A N 1
ATOM 653 C CA . GLY A 1 89 ? -10.469 -6.211 -3.913 1.00 92.88 89 GLY A CA 1
ATOM 654 C C . GLY A 1 89 ? -10.004 -5.031 -3.066 1.00 92.88 89 GLY A C 1
ATOM 655 O O . GLY A 1 89 ? -10.631 -4.783 -2.040 1.00 92.88 89 GLY A O 1
ATOM 656 N N . LEU A 1 90 ? -8.991 -4.257 -3.480 1.00 92.25 90 LEU A N 1
ATOM 657 C CA . LEU A 1 90 ? -8.661 -3.000 -2.799 1.00 92.25 90 LEU A CA 1
ATOM 658 C C . LEU A 1 90 ? -9.843 -2.022 -2.918 1.00 92.25 90 LEU A C 1
ATOM 660 O O . LEU A 1 90 ? -10.123 -1.502 -3.999 1.00 92.25 90 LEU A O 1
ATOM 664 N N . ARG A 1 91 ? -10.537 -1.761 -1.806 1.00 87.81 91 ARG A N 1
ATOM 665 C CA . ARG A 1 91 ? -11.736 -0.897 -1.779 1.00 87.81 91 ARG A CA 1
ATOM 666 C C . ARG A 1 91 ? -11.435 0.580 -1.522 1.00 87.81 91 ARG A C 1
ATOM 668 O O . ARG A 1 91 ? -12.293 1.422 -1.765 1.00 87.81 91 ARG A O 1
ATOM 675 N N . GLY A 1 92 ? -10.238 0.902 -1.042 1.00 84.94 92 GLY A N 1
ATOM 676 C CA . GLY A 1 92 ? -9.832 2.252 -0.658 1.00 84.94 92 GLY A CA 1
ATOM 677 C C . GLY A 1 92 ? -8.518 2.232 0.117 1.00 84.94 92 GLY A C 1
ATOM 678 O O . GLY A 1 92 ? -7.800 1.238 0.081 1.00 84.94 92 GLY A O 1
ATOM 679 N N . GLY A 1 93 ? -8.196 3.333 0.796 1.00 82.88 93 GLY A N 1
ATOM 680 C CA . GLY A 1 93 ? -7.067 3.381 1.729 1.00 82.88 93 GLY A CA 1
ATOM 681 C C . GLY A 1 93 ? -5.690 3.608 1.107 1.00 82.88 93 GLY A C 1
ATOM 682 O O . GLY A 1 93 ? -4.754 3.848 1.858 1.00 82.88 93 GLY A O 1
ATOM 683 N N . ALA A 1 94 ? -5.565 3.598 -0.225 1.00 84.44 94 ALA A N 1
ATOM 684 C CA . ALA A 1 94 ? -4.347 3.966 -0.946 1.00 84.44 94 ALA A CA 1
ATOM 685 C C . ALA A 1 94 ? -4.645 4.898 -2.134 1.00 84.44 94 ALA A C 1
ATOM 687 O O . ALA A 1 94 ? -5.600 4.675 -2.887 1.00 84.44 94 ALA A O 1
ATOM 688 N N . THR A 1 95 ? -3.813 5.922 -2.321 1.00 86.38 95 THR A N 1
ATOM 689 C CA . THR A 1 95 ? -3.906 6.908 -3.413 1.00 86.38 95 THR A CA 1
ATOM 690 C C . THR A 1 95 ? -2.529 7.226 -3.984 1.00 86.38 95 THR A C 1
ATOM 692 O O . THR A 1 95 ? -1.529 7.060 -3.295 1.00 86.38 95 THR A O 1
ATOM 695 N N . VAL A 1 96 ? -2.453 7.702 -5.230 1.00 85.19 96 VAL A N 1
ATOM 696 C CA . VAL A 1 96 ? -1.193 8.240 -5.772 1.00 85.19 96 VAL A CA 1
ATOM 697 C C . VAL A 1 96 ? -0.843 9.530 -5.034 1.00 85.19 96 VAL A C 1
ATOM 699 O O . VAL A 1 96 ? -1.712 10.380 -4.852 1.00 85.19 96 VAL A O 1
ATOM 702 N N . ASP A 1 97 ? 0.412 9.651 -4.608 1.00 86.50 97 ASP A N 1
ATOM 703 C CA . ASP A 1 97 ? 0.949 10.833 -3.922 1.00 86.50 97 ASP A CA 1
ATOM 704 C C . ASP A 1 97 ? 1.881 11.616 -4.847 1.00 86.50 97 ASP A C 1
ATOM 706 O O . ASP A 1 97 ? 1.637 12.773 -5.180 1.00 86.50 97 ASP A O 1
ATOM 710 N N . GLU A 1 98 ? 2.930 10.951 -5.333 1.00 81.06 98 GLU A N 1
ATOM 711 C CA . GLU A 1 98 ? 3.989 11.587 -6.109 1.00 81.06 98 GLU A CA 1
ATOM 712 C C . GLU A 1 98 ? 4.446 10.681 -7.258 1.00 81.06 98 GLU A C 1
ATOM 714 O O . GLU A 1 98 ? 4.552 9.466 -7.115 1.00 81.06 98 GLU A O 1
ATOM 719 N N . VAL A 1 99 ? 4.761 11.261 -8.419 1.00 75.81 99 VAL A N 1
ATOM 720 C CA . VAL A 1 99 ? 5.393 10.541 -9.535 1.00 75.81 99 VAL A CA 1
ATOM 721 C C . VAL A 1 99 ? 6.658 11.288 -9.935 1.00 75.81 99 VAL A C 1
ATOM 723 O O . VAL A 1 99 ? 6.592 12.406 -10.447 1.00 75.81 99 VAL A O 1
ATOM 726 N N . ARG A 1 100 ? 7.824 10.666 -9.732 1.00 76.44 100 ARG A N 1
ATOM 727 C CA . ARG A 1 100 ? 9.126 11.233 -10.103 1.00 76.44 100 ARG A CA 1
ATOM 728 C C . ARG A 1 100 ? 9.699 10.528 -11.323 1.00 76.44 100 ARG A C 1
ATOM 730 O O . ARG A 1 100 ? 9.873 9.311 -11.353 1.00 76.44 100 ARG A O 1
ATOM 737 N N . ARG A 1 101 ? 10.069 11.318 -12.329 1.00 68.69 101 ARG A N 1
ATOM 738 C CA . ARG A 1 101 ? 10.855 10.854 -13.477 1.00 68.69 101 ARG A CA 1
ATOM 739 C C . ARG A 1 101 ? 12.268 11.404 -13.363 1.00 68.69 101 ARG A C 1
ATOM 741 O O . ARG A 1 101 ? 12.474 12.601 -13.534 1.00 68.69 101 ARG A O 1
ATOM 748 N N . THR A 1 102 ? 13.247 10.541 -13.118 1.00 58.75 102 THR A N 1
ATOM 749 C CA . THR A 1 102 ? 14.665 10.884 -13.261 1.00 58.75 102 THR A CA 1
ATOM 750 C C . THR A 1 102 ? 15.149 10.396 -14.622 1.00 58.75 102 THR A C 1
ATOM 752 O O . THR A 1 102 ? 15.448 9.215 -14.817 1.00 58.75 102 THR A O 1
ATOM 755 N N . THR A 1 103 ? 15.231 11.295 -15.602 1.00 54.53 103 THR A N 1
ATOM 756 C CA . THR A 1 103 ? 15.997 11.043 -16.831 1.00 54.53 103 THR A CA 1
ATOM 757 C C . THR A 1 103 ? 17.474 10.968 -16.457 1.00 54.53 103 THR A C 1
ATOM 759 O O . THR A 1 103 ? 18.028 11.956 -15.975 1.00 54.53 103 THR A O 1
ATOM 762 N N . LYS A 1 104 ? 18.106 9.796 -16.638 1.00 53.25 104 LYS A N 1
ATOM 763 C CA . LYS A 1 104 ? 19.574 9.708 -16.633 1.00 53.25 104 LYS A CA 1
ATOM 764 C C . LYS A 1 104 ? 20.056 10.653 -17.739 1.00 53.25 104 LYS A C 1
ATOM 766 O O . LYS A 1 104 ? 19.574 10.544 -18.865 1.00 53.25 104 LYS A O 1
ATOM 771 N N . ARG A 1 105 ? 20.882 11.628 -17.371 1.00 46.53 105 ARG A N 1
ATOM 772 C CA . ARG A 1 105 ? 21.560 12.515 -18.317 1.00 46.53 105 ARG A CA 1
ATOM 773 C C . ARG A 1 105 ? 22.757 11.797 -18.918 1.00 46.53 105 ARG A C 1
ATOM 775 O O . ARG A 1 105 ? 23.346 10.977 -18.178 1.00 46.53 105 ARG A O 1
#

Sequence (105 aa):
MTTATLLVTDVENLGEIVALLRAAAAELDCGLTVRTLAGDDVDEAETAAAARRDRERKRLPIPVKVDLHALSDGPVDAEAVLRGARARGLRGGATVDEVRRTTKR

Secondary structure (DSSP, 8-state):
-EEEEEEE--GGGHHHHHHHHHHHHHHTTEEEEEEETTS-B--HHHHHHHHHHHHHTTPPPPPEEEEEEESSSS---HHHHHHHHHHTT--SSEEEEEEEE----

Foldseek 3Di:
DKKFKKKFQLLLCQVVLVVLLQVQQVVVQKDKAKAFPVRHHDDSVVLNVVQVVCVVVVHRRGIIMMMIDHNDPDHDDPVSSVVSSVVVPPPDRMDTDDIDDDDDD

Radius of gyration: 13.92 Å; chains: 1; bounding box: 33×21×40 Å

pLDDT: mean 89.05, std 9.23, range [46.53, 96.56]